Protein AF-A0A7V6SXW7-F1 (afdb_monomer_lite)

Sequence (71 aa):
MIINGEEYNINRSTAKVTEWDEIYCKVLKEIIDMGELCENRTGVDTLSIPNVSFSIDCKKYFPILETKKVF

Radius of gyration: 16.58 Å; chains: 1; bounding box: 30×34×42 Å

Structure (mmCIF, N/CA/C/O backbone):
data_AF-A0A7V6SXW7-F1
#
_entry.id   AF-A0A7V6SXW7-F1
#
loop_
_atom_site.group_PDB
_atom_site.id
_atom_site.type_symbol
_atom_site.label_atom_id
_atom_site.label_alt_id
_atom_site.label_comp_id
_atom_site.label_asym_id
_atom_site.label_entity_id
_atom_site.label_seq_id
_atom_site.pdbx_PDB_ins_code
_atom_site.Cartn_x
_atom_site.Cartn_y
_atom_site.Cartn_z
_atom_site.occupancy
_atom_site.B_iso_or_equiv
_atom_site.auth_seq_id
_atom_site.auth_comp_id
_atom_site.auth_asym_id
_atom_site.auth_atom_id
_atom_site.pdbx_PDB_model_num
ATOM 1 N N . MET A 1 1 ? 3.409 18.901 16.307 1.00 75.88 1 MET A N 1
ATOM 2 C CA . MET A 1 1 ? 2.522 19.414 15.237 1.00 75.88 1 MET A CA 1
ATOM 3 C C . MET A 1 1 ? 1.773 20.592 15.814 1.00 75.88 1 MET A C 1
ATOM 5 O O . MET A 1 1 ? 1.237 20.442 16.898 1.00 75.88 1 MET A O 1
ATOM 9 N N . ILE A 1 2 ? 1.771 21.745 15.147 1.00 83.56 2 ILE A N 1
ATOM 10 C CA . ILE A 1 2 ? 1.033 22.910 15.648 1.00 83.56 2 ILE A CA 1
ATOM 11 C C . ILE A 1 2 ? -0.386 22.858 15.086 1.00 83.56 2 ILE A C 1
ATOM 13 O O . ILE A 1 2 ? -0.560 22.798 13.868 1.00 83.56 2 ILE A O 1
ATOM 17 N N . ILE A 1 3 ? -1.385 22.849 15.964 1.00 84.00 3 ILE A N 1
ATOM 18 C CA . ILE A 1 3 ? -2.809 22.891 15.609 1.00 84.00 3 ILE A CA 1
ATOM 19 C C . ILE A 1 3 ? -3.412 24.038 16.410 1.00 84.00 3 ILE A C 1
ATOM 21 O O . ILE A 1 3 ? -3.294 24.059 17.627 1.00 84.00 3 ILE A O 1
ATOM 25 N N . ASN A 1 4 ? -4.009 25.020 15.731 1.00 88.50 4 ASN A N 1
ATOM 26 C CA . ASN A 1 4 ? -4.620 26.199 16.362 1.00 88.50 4 ASN A CA 1
ATOM 27 C C . ASN A 1 4 ? -3.689 26.974 17.321 1.00 88.50 4 ASN A C 1
ATOM 29 O O . ASN A 1 4 ? -4.144 27.541 18.306 1.00 88.50 4 ASN A O 1
ATOM 33 N N . GLY A 1 5 ? -2.384 27.013 17.028 1.00 91.12 5 GLY A N 1
ATOM 34 C CA . GLY A 1 5 ? -1.392 27.707 17.860 1.00 91.12 5 GLY A CA 1
ATOM 35 C C . GLY A 1 5 ? -0.884 26.905 19.061 1.00 91.12 5 GLY A C 1
ATOM 36 O O . GLY A 1 5 ? 0.015 27.371 19.753 1.00 91.12 5 GLY A O 1
ATOM 37 N N . GLU A 1 6 ? -1.389 25.691 19.277 1.00 90.38 6 GLU A N 1
ATOM 38 C CA . GLU A 1 6 ? -0.926 24.786 20.328 1.00 90.38 6 GLU A CA 1
ATOM 39 C C . GLU A 1 6 ? 0.025 23.723 19.77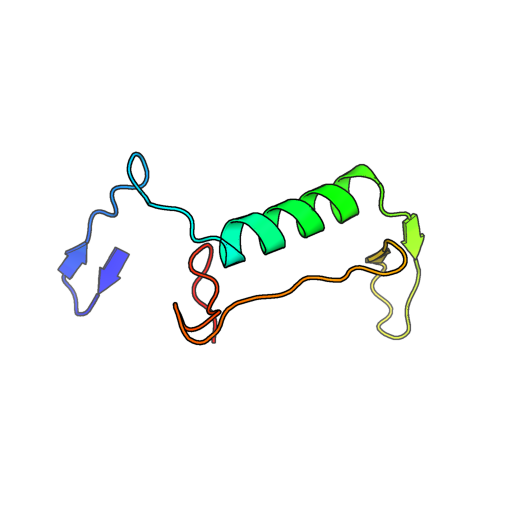0 1.00 90.38 6 GLU A C 1
ATOM 41 O O . GLU A 1 6 ? -0.177 23.191 18.672 1.00 90.38 6 GLU A O 1
ATOM 46 N N . GLU A 1 7 ? 1.067 23.390 20.534 1.00 90.56 7 GLU A N 1
ATOM 47 C CA . GLU A 1 7 ? 2.037 22.359 20.175 1.00 90.56 7 GLU A CA 1
ATOM 48 C C . GLU A 1 7 ? 1.576 20.970 20.640 1.00 90.56 7 GLU A C 1
ATOM 50 O O . G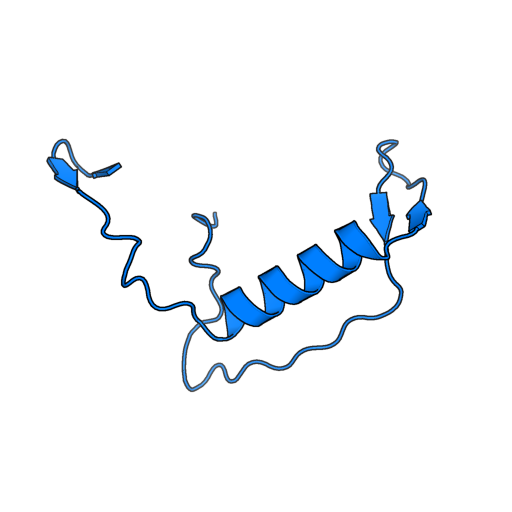LU A 1 7 ? 1.566 20.647 21.825 1.00 90.56 7 GLU A O 1
ATOM 55 N N . TYR A 1 8 ? 1.243 20.110 19.680 1.00 81.88 8 TYR A N 1
ATOM 56 C CA . TYR A 1 8 ? 0.890 18.713 19.918 1.00 81.88 8 TYR A CA 1
ATOM 57 C C . TYR A 1 8 ? 2.103 17.803 19.722 1.00 81.88 8 TYR A C 1
ATOM 59 O O . TYR A 1 8 ? 2.641 17.683 18.612 1.00 81.88 8 TYR A O 1
ATOM 67 N N . ASN A 1 9 ? 2.501 17.105 20.784 1.00 81.31 9 ASN A N 1
ATOM 68 C CA . ASN A 1 9 ? 3.519 16.059 20.733 1.00 81.31 9 ASN A CA 1
ATOM 69 C C . ASN A 1 9 ? 2.887 14.731 20.301 1.00 81.31 9 ASN A C 1
ATOM 71 O O . ASN A 1 9 ? 2.116 14.123 21.038 1.00 81.31 9 ASN A O 1
ATOM 75 N N . ILE A 1 10 ? 3.207 14.281 19.085 1.00 75.12 10 ILE A N 1
ATOM 76 C CA . ILE A 1 10 ? 2.682 13.023 18.544 1.00 75.12 10 ILE A CA 1
ATOM 77 C C . ILE A 1 10 ? 3.549 11.874 19.055 1.00 75.12 10 ILE A C 1
ATOM 79 O O . ILE A 1 10 ? 4.708 11.743 18.652 1.00 75.12 10 ILE A O 1
ATOM 83 N N . ASN A 1 11 ? 2.978 11.018 19.904 1.00 77.69 11 ASN A N 1
ATOM 84 C CA . ASN A 1 11 ? 3.614 9.762 20.278 1.00 77.69 11 ASN A CA 1
ATOM 85 C C . ASN A 1 11 ? 3.536 8.777 19.102 1.00 77.69 11 ASN A C 1
ATOM 87 O O . ASN A 1 11 ? 2.476 8.240 18.791 1.00 77.69 11 ASN A O 1
ATOM 91 N N . ARG A 1 12 ? 4.680 8.543 18.454 1.00 76.19 12 ARG A N 1
ATOM 92 C CA . ARG A 1 12 ? 4.800 7.600 17.335 1.00 76.19 12 ARG A CA 1
ATOM 93 C C . ARG A 1 12 ? 5.190 6.186 17.762 1.00 76.19 12 ARG A C 1
ATOM 95 O O . ARG A 1 12 ? 5.025 5.275 16.962 1.00 76.19 12 ARG A O 1
ATOM 102 N N . SER A 1 13 ? 5.697 5.983 18.981 1.00 80.38 13 SER A N 1
ATOM 103 C CA . SER A 1 13 ? 6.171 4.662 19.420 1.00 80.38 13 SER A CA 1
ATOM 104 C C . SER A 1 13 ? 5.032 3.683 19.696 1.00 80.38 13 SER A C 1
ATOM 106 O O . SER A 1 13 ? 5.232 2.477 19.607 1.00 80.38 13 SER A O 1
ATOM 108 N N . THR A 1 14 ? 3.833 4.192 19.984 1.00 80.38 14 THR A N 1
ATOM 109 C C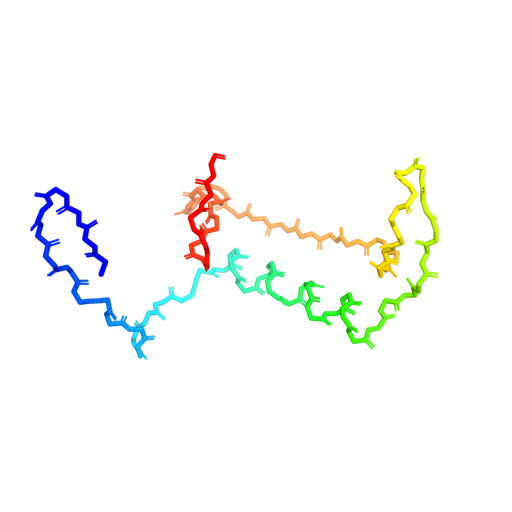A . THR A 1 14 ? 2.623 3.388 20.218 1.00 80.38 14 THR A CA 1
ATOM 110 C C . THR A 1 14 ? 1.539 3.631 19.170 1.00 80.38 14 THR A C 1
ATOM 112 O O . THR A 1 14 ? 0.378 3.297 19.405 1.00 80.38 14 THR A O 1
ATOM 115 N N . ALA A 1 15 ? 1.874 4.271 18.046 1.00 78.31 15 ALA A N 1
ATOM 116 C CA . ALA A 1 15 ? 0.902 4.535 16.995 1.00 78.31 15 ALA A CA 1
ATOM 117 C C . ALA A 1 15 ? 0.384 3.205 16.435 1.00 78.31 15 ALA A C 1
ATOM 119 O O . ALA A 1 15 ? 1.162 2.351 16.007 1.00 78.31 15 ALA A O 1
ATOM 120 N N . LYS A 1 16 ? -0.937 3.021 16.463 1.00 80.88 16 LYS A N 1
ATOM 121 C CA . LYS A 1 16 ? -1.572 1.852 15.863 1.00 80.88 16 LYS A CA 1
ATOM 122 C C . LYS A 1 16 ? -1.617 2.065 14.355 1.00 80.88 16 LYS A C 1
ATOM 124 O O . LYS A 1 16 ? -2.209 3.034 13.899 1.00 80.88 16 LYS A O 1
ATOM 129 N N . VAL A 1 17 ? -0.999 1.164 13.603 1.00 84.00 17 VAL A N 1
ATOM 130 C CA . VAL A 1 17 ? -1.095 1.160 12.142 1.00 84.00 17 VAL A CA 1
ATOM 131 C C . VAL A 1 17 ? -2.430 0.520 11.762 1.00 84.00 17 VAL A C 1
ATOM 133 O O . VAL A 1 17 ? -2.818 -0.499 12.341 1.00 84.00 17 VAL A O 1
ATOM 136 N N . THR A 1 18 ? -3.181 1.151 10.860 1.00 91.06 18 THR A N 1
ATOM 137 C CA . THR A 1 18 ? -4.433 0.570 10.364 1.00 91.06 18 THR A CA 1
ATOM 138 C C . THR A 1 18 ? -4.136 -0.539 9.357 1.00 91.06 18 THR A C 1
ATOM 140 O O . THR A 1 18 ? -3.105 -0.521 8.689 1.00 91.06 18 THR A O 1
ATOM 143 N N . GLU A 1 19 ? -5.064 -1.485 9.189 1.00 92.88 19 GLU A N 1
ATOM 144 C CA . GLU A 1 19 ? -4.954 -2.525 8.152 1.00 92.88 19 GLU A CA 1
ATOM 145 C C . GLU A 1 19 ? -4.764 -1.905 6.755 1.00 92.88 19 GLU A C 1
ATOM 147 O O . GLU A 1 19 ? -4.006 -2.416 5.930 1.00 92.88 19 GLU A O 1
ATOM 152 N N . TRP A 1 20 ? -5.392 -0.754 6.501 1.00 94.12 20 TRP A N 1
ATOM 153 C CA . TRP A 1 20 ? -5.217 -0.041 5.242 1.00 94.12 20 TRP A CA 1
ATOM 154 C C . TRP A 1 20 ? -3.802 0.521 5.066 1.00 94.12 20 TRP A C 1
ATOM 156 O O . TRP A 1 20 ? -3.198 0.329 4.009 1.00 94.12 20 TRP A O 1
ATOM 166 N N . ASP A 1 21 ? -3.241 1.156 6.096 1.00 93.81 21 ASP A N 1
ATOM 167 C CA . ASP A 1 21 ? -1.865 1.657 6.056 1.00 93.81 21 ASP A CA 1
ATOM 168 C C . ASP A 1 21 ? -0.848 0.520 5.869 1.00 93.81 21 ASP A C 1
ATOM 170 O O . ASP A 1 21 ? 0.132 0.690 5.139 1.00 93.81 21 ASP A O 1
ATOM 174 N N . GLU A 1 22 ? -1.085 -0.647 6.474 1.00 93.75 22 GLU A N 1
ATOM 175 C CA . GLU A 1 22 ? -0.237 -1.831 6.300 1.00 93.75 22 GLU A CA 1
ATOM 176 C C . GLU A 1 22 ? -0.255 -2.336 4.853 1.00 93.75 22 GLU A C 1
ATOM 178 O O . GLU A 1 22 ? 0.812 -2.532 4.262 1.00 93.75 22 GLU A O 1
ATOM 183 N N . ILE A 1 23 ? -1.444 -2.497 4.260 1.00 95.56 23 ILE A N 1
ATOM 184 C CA . ILE A 1 23 ? -1.605 -2.920 2.859 1.00 95.56 23 ILE A CA 1
ATOM 185 C C . ILE A 1 23 ? -0.915 -1.924 1.925 1.00 95.56 23 ILE A C 1
ATOM 187 O O . ILE A 1 23 ? -0.102 -2.321 1.088 1.00 95.56 23 ILE A O 1
ATOM 191 N N . TYR A 1 24 ? -1.193 -0.631 2.094 1.00 95.75 24 TYR A N 1
ATOM 192 C CA . TYR A 1 24 ? -0.614 0.426 1.271 1.00 95.75 24 TYR A CA 1
ATOM 193 C C . TYR A 1 24 ? 0.920 0.437 1.351 1.00 95.75 24 TYR A C 1
ATOM 195 O O . TYR A 1 24 ? 1.599 0.428 0.321 1.00 95.75 24 TYR A O 1
ATOM 203 N N . CYS A 1 25 ? 1.487 0.387 2.561 1.00 95.75 25 CYS A N 1
ATOM 204 C CA . CYS A 1 25 ? 2.939 0.368 2.749 1.00 95.75 25 CYS A CA 1
ATOM 205 C C . CYS A 1 25 ? 3.588 -0.901 2.192 1.00 95.75 25 CYS A C 1
ATOM 207 O O . CYS A 1 25 ? 4.708 -0.837 1.683 1.00 95.75 25 CYS A O 1
ATOM 209 N N . LYS A 1 26 ? 2.913 -2.052 2.287 1.00 96.19 26 LYS A N 1
ATOM 210 C CA . LYS A 1 26 ? 3.412 -3.314 1.734 1.00 96.19 26 LYS A CA 1
ATOM 211 C C . LYS A 1 26 ? 3.528 -3.241 0.212 1.00 96.19 26 LYS A C 1
ATOM 213 O O . LYS A 1 26 ? 4.585 -3.567 -0.317 1.00 96.19 26 LYS A O 1
ATOM 218 N N . VAL A 1 27 ? 2.488 -2.754 -0.464 1.00 97.38 27 VAL A N 1
ATOM 219 C CA . VAL A 1 27 ? 2.483 -2.594 -1.928 1.00 97.38 27 VAL A CA 1
ATOM 220 C C . VAL A 1 27 ? 3.562 -1.610 -2.377 1.00 97.38 27 VAL A C 1
ATOM 222 O O . VAL A 1 27 ? 4.280 -1.881 -3.334 1.00 97.38 27 VAL A O 1
ATOM 225 N N . LEU A 1 28 ? 3.734 -0.489 -1.668 1.00 97.50 28 LEU A N 1
ATOM 226 C CA . LEU A 1 28 ? 4.802 0.462 -1.988 1.00 97.50 28 LEU A CA 1
ATOM 227 C C . LEU A 1 28 ? 6.197 -0.156 -1.879 1.00 97.50 28 LEU A C 1
ATOM 229 O O . LEU A 1 28 ? 7.030 0.087 -2.747 1.00 97.50 28 LEU A O 1
ATOM 233 N N . LYS A 1 29 ? 6.457 -0.945 -0.830 1.00 97.75 29 LYS A N 1
ATOM 234 C CA . LYS A 1 29 ? 7.738 -1.649 -0.682 1.00 97.75 29 LYS A CA 1
ATOM 235 C C . LYS A 1 29 ? 7.968 -2.630 -1.826 1.00 97.75 29 LYS A C 1
ATOM 237 O O . LYS A 1 29 ? 9.048 -2.639 -2.391 1.00 97.75 29 LYS A O 1
ATOM 242 N N . GLU A 1 30 ? 6.942 -3.380 -2.218 1.00 97.62 30 GLU A N 1
ATOM 243 C CA . GLU A 1 30 ? 7.025 -4.309 -3.349 1.00 97.62 30 GLU A CA 1
ATOM 244 C C . GLU A 1 30 ? 7.359 -3.593 -4.667 1.00 97.62 30 GLU A C 1
ATOM 246 O O . GLU A 1 30 ? 8.223 -4.049 -5.409 1.00 97.62 30 GLU A O 1
ATOM 251 N N . ILE A 1 31 ? 6.765 -2.423 -4.923 1.00 98.50 31 ILE A N 1
ATOM 252 C CA . ILE A 1 31 ? 7.099 -1.594 -6.093 1.00 98.50 31 ILE A CA 1
ATOM 253 C C . ILE A 1 31 ? 8.549 -1.097 -6.041 1.00 98.50 31 ILE A C 1
ATOM 255 O O . ILE A 1 31 ? 9.223 -1.083 -7.066 1.00 98.50 31 ILE A O 1
ATOM 259 N N . ILE A 1 32 ? 9.031 -0.673 -4.871 1.00 98.44 32 ILE A N 1
ATOM 260 C CA . ILE A 1 32 ? 10.404 -0.170 -4.712 1.00 98.44 32 ILE A CA 1
ATOM 261 C C . ILE A 1 32 ? 11.425 -1.298 -4.891 1.00 98.44 32 ILE A C 1
ATOM 263 O O . ILE A 1 32 ? 12.450 -1.090 -5.537 1.00 98.44 32 ILE A O 1
ATOM 267 N N . ASP A 1 33 ? 11.146 -2.473 -4.329 1.00 98.00 33 ASP A N 1
ATOM 268 C CA . ASP A 1 33 ? 12.089 -3.590 -4.290 1.00 98.00 33 ASP A CA 1
ATOM 269 C C . ASP A 1 33 ? 12.081 -4.415 -5.588 1.00 98.00 33 ASP A C 1
ATOM 271 O O . ASP A 1 33 ? 13.117 -4.957 -5.974 1.00 98.00 33 ASP A O 1
ATOM 275 N N . MET A 1 34 ? 10.925 -4.541 -6.253 1.00 97.44 34 MET A N 1
ATOM 276 C CA . MET A 1 34 ? 10.719 -5.460 -7.386 1.00 97.44 34 MET A CA 1
ATOM 277 C C . MET A 1 34 ? 10.208 -4.782 -8.663 1.00 97.44 34 MET A C 1
ATOM 279 O O . MET A 1 34 ? 10.088 -5.451 -9.688 1.00 97.44 34 MET A O 1
ATOM 283 N N . GLY A 1 35 ? 9.866 -3.493 -8.619 1.00 97.81 35 GLY A N 1
ATOM 284 C CA . GLY A 1 35 ? 9.299 -2.788 -9.765 1.00 97.81 35 GLY A CA 1
ATOM 285 C C . GLY A 1 35 ? 10.287 -2.625 -10.916 1.00 97.81 35 GLY A C 1
ATOM 286 O O . GLY A 1 35 ? 11.464 -2.327 -10.717 1.00 97.81 35 GLY A O 1
ATOM 287 N N . GLU A 1 36 ? 9.786 -2.768 -12.138 1.00 97.94 36 GLU A N 1
ATOM 288 C CA . GLU A 1 36 ? 10.549 -2.476 -13.349 1.00 97.94 36 GLU A CA 1
ATOM 289 C C . GLU A 1 36 ? 10.470 -0.981 -13.672 1.00 97.94 36 GLU A C 1
ATOM 291 O O . GLU A 1 36 ? 9.424 -0.351 -13.495 1.00 97.94 36 GLU A O 1
ATOM 296 N N . LEU A 1 37 ? 11.574 -0.403 -14.155 1.00 98.19 37 LEU A N 1
ATOM 297 C CA . LEU A 1 37 ? 11.586 0.975 -14.641 1.00 98.19 37 LEU A CA 1
ATOM 298 C C . LEU A 1 37 ? 10.805 1.058 -15.958 1.00 98.19 37 LEU A C 1
ATOM 300 O O . LEU A 1 37 ? 11.152 0.404 -16.940 1.00 98.19 37 LEU A O 1
ATOM 304 N N . CYS A 1 38 ? 9.758 1.875 -15.977 1.00 97.44 38 CYS A N 1
ATOM 305 C CA . CYS A 1 38 ? 8.868 2.061 -17.114 1.00 97.44 38 CYS A CA 1
ATOM 306 C C . CYS A 1 38 ? 8.739 3.545 -17.464 1.00 97.44 38 CYS A C 1
ATOM 308 O O . CYS A 1 38 ? 8.315 4.352 -16.628 1.00 97.44 38 CYS A O 1
ATOM 310 N N . GLU A 1 39 ? 9.019 3.878 -18.723 1.00 97.69 39 GLU A N 1
ATOM 311 C CA . GLU A 1 39 ? 8.665 5.172 -19.307 1.00 97.69 39 GLU A CA 1
ATOM 312 C C . GLU A 1 39 ? 7.138 5.300 -19.426 1.00 97.69 39 GLU A C 1
ATOM 314 O O . GLU A 1 39 ? 6.426 4.323 -19.681 1.00 97.69 39 GLU A O 1
ATOM 319 N N . ASN A 1 40 ? 6.600 6.511 -19.254 1.00 95.44 40 ASN A N 1
ATOM 320 C CA . ASN A 1 40 ? 5.159 6.744 -19.381 1.00 95.44 40 ASN A CA 1
ATOM 321 C C . ASN A 1 40 ? 4.816 8.100 -20.023 1.00 95.44 40 ASN A C 1
ATOM 323 O O . ASN A 1 40 ? 5.665 8.967 -20.224 1.00 95.44 40 ASN A O 1
ATOM 327 N N . ARG A 1 41 ? 3.522 8.302 -20.328 1.00 97.88 41 ARG A N 1
ATOM 328 C CA . ARG A 1 41 ? 3.006 9.471 -21.073 1.00 97.88 41 ARG A CA 1
ATOM 329 C C . ARG A 1 41 ? 3.317 10.827 -20.420 1.00 97.88 41 ARG A C 1
ATOM 331 O O . ARG A 1 41 ? 3.206 11.850 -21.090 1.00 97.88 41 ARG A O 1
ATOM 338 N N . THR A 1 42 ? 3.636 10.862 -19.127 1.00 97.62 42 THR A N 1
ATOM 339 C CA . THR A 1 42 ? 3.933 12.113 -18.410 1.00 97.62 42 THR A CA 1
ATOM 340 C C . THR A 1 42 ? 5.357 12.616 -18.647 1.00 97.62 42 THR A C 1
ATOM 342 O O . THR A 1 42 ? 5.626 13.783 -18.375 1.00 97.62 42 THR A O 1
ATOM 345 N N . GLY A 1 43 ? 6.251 11.765 -19.167 1.00 96.75 43 GLY A N 1
ATOM 346 C CA . GLY A 1 43 ? 7.676 12.068 -19.323 1.00 96.75 43 GLY A CA 1
ATOM 347 C C . GLY A 1 43 ? 8.494 11.923 -18.034 1.00 96.75 43 GLY A C 1
ATOM 348 O O . GLY A 1 43 ? 9.665 12.290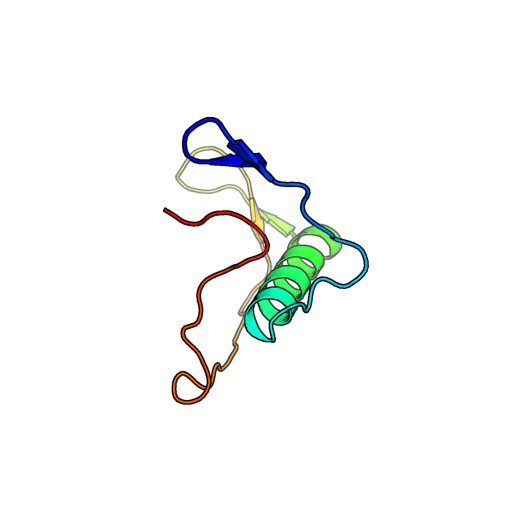 -18.027 1.00 96.75 43 GLY A O 1
ATOM 349 N N . VAL A 1 44 ? 7.894 11.415 -16.951 1.00 97.81 44 VAL A N 1
ATOM 350 C CA . VAL A 1 44 ? 8.589 11.036 -15.713 1.00 97.81 44 VAL A CA 1
ATOM 351 C C . VAL A 1 44 ? 8.443 9.535 -15.521 1.00 97.81 44 VAL A C 1
ATOM 353 O O . VAL A 1 44 ? 7.324 9.046 -15.358 1.00 97.81 44 VAL A O 1
ATOM 356 N N . ASP A 1 45 ? 9.561 8.818 -15.530 1.00 98.31 45 ASP A N 1
ATOM 357 C CA . ASP A 1 45 ? 9.575 7.361 -15.406 1.00 98.31 45 ASP A CA 1
ATOM 358 C C . ASP A 1 45 ? 9.047 6.884 -14.050 1.00 98.31 45 ASP A C 1
ATOM 360 O O . ASP A 1 45 ? 9.056 7.599 -13.043 1.00 98.31 45 ASP A O 1
ATOM 364 N N . THR A 1 46 ? 8.580 5.641 -14.024 1.00 97.94 46 THR A N 1
ATOM 365 C CA . THR A 1 46 ? 7.975 5.006 -12.847 1.00 97.94 46 THR A CA 1
ATOM 366 C C . THR A 1 46 ? 8.565 3.631 -12.602 1.00 97.94 46 THR A C 1
ATOM 368 O O . THR A 1 46 ? 8.885 2.934 -13.555 1.00 97.94 46 THR A O 1
ATOM 371 N N . LEU A 1 47 ? 8.625 3.209 -11.339 1.00 98.38 47 LEU A N 1
ATOM 372 C CA . LEU A 1 47 ? 8.733 1.790 -11.003 1.00 98.38 47 LEU A CA 1
ATOM 373 C C . LEU A 1 47 ? 7.328 1.183 -11.013 1.00 98.38 47 LEU A C 1
ATOM 375 O O . LEU A 1 47 ? 6.412 1.752 -10.411 1.00 98.38 47 LEU A O 1
ATOM 379 N N . SER A 1 48 ? 7.143 0.061 -11.705 1.00 96.88 48 SER A N 1
ATOM 380 C CA . SER A 1 48 ? 5.832 -0.574 -11.858 1.00 96.88 48 SER A CA 1
ATOM 381 C C . SER A 1 48 ? 5.888 -2.081 -11.633 1.00 96.88 48 SER A C 1
ATOM 383 O O . SER A 1 48 ? 6.853 -2.740 -12.010 1.00 96.88 48 SER A O 1
ATOM 385 N N . ILE A 1 49 ? 4.822 -2.620 -11.039 1.00 97.44 49 ILE A N 1
ATOM 386 C CA . ILE A 1 49 ? 4.570 -4.060 -10.934 1.00 97.44 49 ILE A CA 1
ATOM 387 C C . ILE A 1 49 ? 3.213 -4.379 -11.575 1.00 97.44 49 ILE A C 1
ATOM 389 O O . ILE A 1 49 ? 2.282 -3.568 -11.476 1.00 97.44 49 ILE A O 1
ATOM 393 N N . PRO A 1 50 ? 3.055 -5.542 -12.227 1.00 95.06 50 PRO A N 1
ATOM 394 C CA . PRO A 1 50 ? 1.775 -5.936 -12.789 1.00 95.06 50 PRO A CA 1
ATOM 395 C C . PRO A 1 50 ? 0.806 -6.355 -11.679 1.00 95.06 50 PRO A C 1
ATOM 397 O O . PRO A 1 50 ? 1.142 -7.185 -10.847 1.00 95.06 50 PRO A O 1
ATOM 400 N N . ASN A 1 51 ? -0.432 -5.859 -11.750 1.00 91.06 51 ASN A N 1
ATOM 401 C CA . ASN A 1 51 ? -1.599 -6.338 -10.996 1.00 91.06 51 ASN A CA 1
ATOM 402 C C . ASN A 1 51 ? -1.448 -6.394 -9.462 1.00 91.06 51 ASN A C 1
ATOM 404 O O . ASN A 1 51 ? -0.924 -7.348 -8.898 1.00 91.06 51 ASN A O 1
ATOM 408 N N . VAL A 1 52 ? -2.084 -5.451 -8.768 1.00 95.06 52 VAL A N 1
ATOM 409 C CA . VAL A 1 52 ? -2.258 -5.497 -7.309 1.00 95.06 52 VAL A CA 1
ATOM 410 C C . VAL A 1 52 ? -3.747 -5.498 -6.982 1.00 95.06 52 VAL A C 1
ATOM 412 O O . VAL A 1 52 ? -4.498 -4.666 -7.487 1.00 95.06 52 VAL A O 1
ATOM 415 N N . SER A 1 53 ? -4.177 -6.412 -6.113 1.00 95.44 53 SER A N 1
ATOM 416 C CA . SER A 1 53 ? -5.555 -6.481 -5.619 1.00 95.44 53 SER A CA 1
ATOM 417 C C . SER A 1 53 ? -5.584 -6.510 -4.097 1.00 95.44 53 SER A C 1
ATOM 419 O O . SER A 1 53 ? -4.841 -7.271 -3.479 1.00 95.44 53 SER A O 1
ATOM 421 N N . PHE A 1 54 ? -6.484 -5.739 -3.495 1.00 94.00 54 PHE A N 1
ATOM 422 C CA . PHE A 1 54 ? -6.733 -5.739 -2.057 1.00 94.00 54 PHE A CA 1
ATOM 423 C C . PHE A 1 54 ? -8.227 -5.551 -1.777 1.00 94.00 54 PHE A C 1
ATOM 425 O O . PHE A 1 54 ? -8.974 -5.053 -2.619 1.00 94.00 54 PHE A O 1
ATOM 432 N N . SER A 1 55 ? -8.658 -5.962 -0.587 1.00 93.88 55 SER A N 1
ATOM 433 C CA . SER A 1 55 ? -10.030 -5.806 -0.106 1.00 93.88 55 SER A CA 1
ATOM 434 C C . SER A 1 55 ? -9.995 -5.138 1.257 1.00 93.88 55 SER A C 1
ATOM 436 O O . SER A 1 55 ? -9.150 -5.475 2.081 1.00 93.88 55 SER A O 1
ATOM 438 N N . ILE A 1 56 ? -10.919 -4.211 1.494 1.00 93.44 56 ILE A N 1
ATOM 439 C CA . ILE A 1 56 ? -11.036 -3.483 2.756 1.00 93.44 56 ILE A CA 1
ATOM 440 C C . ILE A 1 56 ? -12.482 -3.571 3.233 1.00 93.44 56 ILE A C 1
ATOM 442 O O . ILE A 1 56 ? -13.415 -3.375 2.453 1.00 93.44 56 ILE A O 1
ATOM 446 N N . ASP A 1 57 ? -12.673 -3.859 4.519 1.00 93.81 57 ASP A N 1
ATOM 447 C CA . ASP A 1 57 ? -13.998 -3.886 5.129 1.00 93.81 57 ASP A CA 1
ATOM 448 C C . ASP A 1 57 ? -14.425 -2.486 5.593 1.00 93.81 57 ASP A C 1
ATOM 450 O O . ASP A 1 57 ? -14.200 -2.079 6.736 1.00 93.81 57 ASP A O 1
ATOM 454 N N . CYS A 1 58 ? -15.110 -1.764 4.705 1.00 93.75 58 CYS A N 1
ATOM 455 C CA . CYS A 1 58 ? -15.616 -0.420 4.985 1.00 93.75 58 CYS A CA 1
ATOM 456 C C . CYS A 1 58 ? -16.704 -0.367 6.075 1.00 93.75 58 CYS A C 1
ATOM 458 O O . CYS A 1 58 ? -17.090 0.727 6.487 1.00 93.75 58 CYS A O 1
ATOM 460 N N . LYS A 1 59 ? -17.226 -1.509 6.556 1.00 95.00 59 LYS A N 1
ATOM 461 C CA . LYS A 1 59 ? -18.118 -1.516 7.729 1.00 95.00 59 LYS A CA 1
ATOM 462 C C . LYS A 1 59 ? -17.348 -1.303 9.029 1.00 95.00 59 LYS A C 1
ATOM 464 O O . LYS A 1 59 ? -17.936 -0.825 9.995 1.00 95.00 5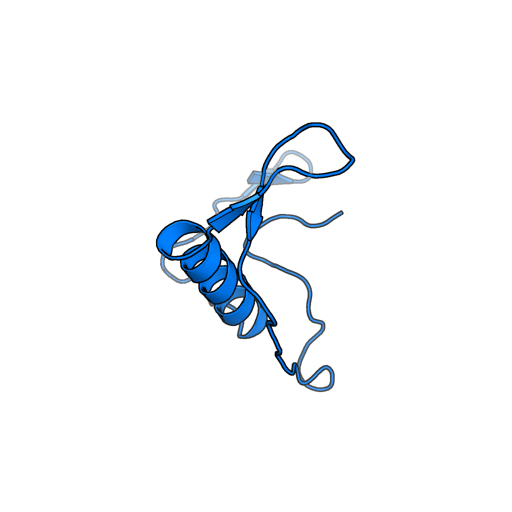9 LYS A O 1
ATOM 469 N N . LYS A 1 60 ? -16.062 -1.673 9.072 1.00 91.75 60 LYS A N 1
ATOM 470 C CA . LYS A 1 60 ? -15.213 -1.538 10.266 1.00 91.75 60 LYS A CA 1
ATOM 471 C C . LYS A 1 60 ? -14.605 -0.147 10.389 1.00 91.75 60 LYS A C 1
ATOM 473 O O . LYS A 1 60 ? -14.504 0.364 11.500 1.00 91.75 60 LYS A O 1
ATOM 478 N N . TYR A 1 61 ? -14.173 0.438 9.276 1.00 88.81 61 TYR A N 1
ATOM 479 C CA . TYR A 1 61 ? -13.518 1.744 9.250 1.00 88.81 61 TYR A CA 1
ATOM 480 C C . TYR A 1 61 ? -13.579 2.373 7.854 1.00 88.81 61 TYR A C 1
ATOM 482 O O . TYR A 1 61 ? -13.791 1.686 6.856 1.00 88.81 61 TYR A O 1
ATOM 490 N N . PHE A 1 62 ? -13.374 3.688 7.780 1.00 92.12 62 PHE A N 1
ATOM 491 C CA . PHE A 1 62 ? -13.226 4.391 6.508 1.00 92.12 62 PHE A CA 1
ATOM 492 C C . PHE A 1 62 ? -11.760 4.322 6.043 1.00 92.12 62 PHE A C 1
ATOM 494 O O . PHE A 1 62 ? -10.882 4.680 6.829 1.00 92.12 62 PHE A O 1
ATOM 501 N N . PRO A 1 63 ? -11.460 3.876 4.807 1.00 92.56 63 PRO A N 1
ATOM 502 C CA . PRO A 1 63 ? -10.092 3.628 4.344 1.00 92.56 63 PRO A CA 1
ATOM 503 C C . PRO A 1 63 ? -9.356 4.920 3.957 1.00 92.56 63 PRO A C 1
ATOM 505 O O . PRO A 1 63 ? -9.028 5.155 2.794 1.00 92.56 63 PRO A O 1
ATOM 508 N N . ILE A 1 64 ? -9.089 5.774 4.941 1.00 93.19 64 ILE A N 1
ATOM 509 C CA . ILE A 1 64 ? -8.205 6.932 4.796 1.00 93.19 64 ILE A CA 1
ATOM 510 C C . ILE A 1 64 ? -6.803 6.564 5.280 1.00 93.19 64 ILE A C 1
ATOM 512 O O . ILE A 1 64 ? -6.659 5.881 6.288 1.00 93.19 64 ILE A O 1
ATOM 516 N N . LEU A 1 65 ? -5.768 6.971 4.541 1.00 92.75 65 LEU A N 1
ATOM 517 C CA . LEU A 1 65 ? -4.388 6.748 4.981 1.00 92.75 65 LEU A CA 1
ATOM 518 C C . LEU A 1 65 ? -4.083 7.651 6.176 1.00 92.75 65 LEU A C 1
ATOM 520 O O . LEU A 1 65 ? -4.338 8.856 6.120 1.00 92.75 65 LEU A O 1
ATOM 524 N N . GLU A 1 66 ? -3.484 7.080 7.215 1.00 90.31 66 GLU A N 1
ATOM 525 C CA . GLU A 1 66 ? -3.057 7.805 8.417 1.00 90.31 66 GLU A CA 1
ATOM 526 C C . GLU A 1 66 ? -1.530 7.978 8.464 1.00 90.31 66 GLU A C 1
ATOM 528 O O . GLU A 1 66 ? -1.008 8.835 9.179 1.00 90.31 66 GLU A O 1
ATOM 533 N N . THR A 1 67 ? -0.796 7.241 7.623 1.00 88.62 67 THR A N 1
ATOM 534 C CA . THR A 1 67 ? 0.658 7.388 7.408 1.00 88.62 67 T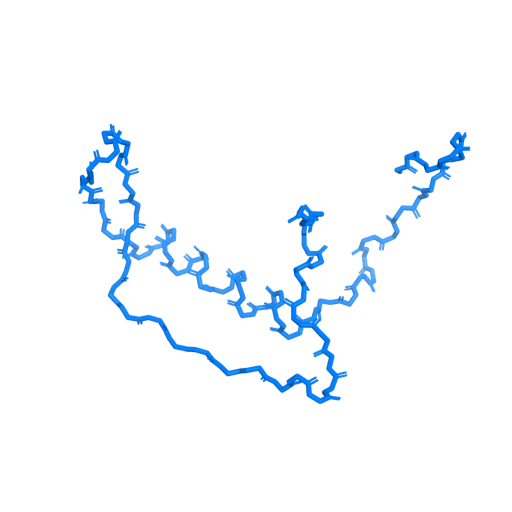HR A CA 1
ATOM 535 C C . THR A 1 67 ? 1.074 8.759 6.869 1.00 88.62 67 THR A C 1
ATOM 537 O O . THR A 1 67 ? 2.216 9.185 7.057 1.00 88.62 67 THR A O 1
ATOM 540 N N . LYS A 1 68 ? 0.154 9.480 6.223 1.00 88.56 68 LYS A N 1
ATOM 541 C CA . LYS A 1 68 ? 0.311 10.879 5.810 1.00 88.56 68 LYS A CA 1
ATOM 542 C C . LYS A 1 68 ? -1.044 11.574 5.834 1.00 88.56 68 LYS A C 1
ATOM 544 O O . LYS A 1 68 ? -2.067 10.941 5.609 1.00 88.56 68 LYS A O 1
ATOM 549 N N . LYS A 1 69 ? -1.055 12.896 6.011 1.00 89.00 69 LYS A N 1
ATOM 550 C CA . LYS A 1 69 ? -2.275 13.687 5.812 1.00 89.00 69 LYS A CA 1
ATOM 551 C C . LYS A 1 69 ? -2.695 13.614 4.335 1.00 89.00 69 LYS A C 1
ATOM 553 O O . LYS A 1 69 ? -1.932 14.037 3.467 1.00 89.00 69 LYS A O 1
ATOM 558 N N . VAL A 1 70 ? -3.883 13.075 4.070 1.00 89.31 70 VAL A N 1
ATOM 559 C CA . VAL A 1 70 ? -4.512 13.027 2.737 1.00 89.31 70 VAL A CA 1
ATOM 560 C C . VAL A 1 70 ? -5.356 14.295 2.525 1.00 89.31 70 VAL A C 1
ATOM 562 O O . VAL A 1 70 ? -5.884 14.836 3.500 1.00 89.31 70 VAL A O 1
ATOM 565 N N . PHE A 1 71 ? -5.419 14.793 1.284 1.00 86.50 71 PHE A N 1
ATOM 566 C CA . PHE A 1 71 ? -6.212 15.962 0.873 1.00 86.50 71 PHE A CA 1
ATOM 567 C C . PHE A 1 71 ? -7.490 15.539 0.157 1.00 86.50 71 PHE A C 1
ATOM 569 O O . PHE A 1 71 ? -7.422 14.533 -0.585 1.00 86.50 71 PHE A O 1
#

Foldseek 3Di:
DADPNDDDDDDPVPDDADPLQVLVVVVVVCQVPPFDWDQDPVRDIGGDDPDDDDDDDVVVHDNDHPVDDDD

pLDDT: mean 91.82, std 6.47, range [75.12, 98.5]

Secondary structure (DSSP, 8-state):
-EETTEE-----TTPPPPHHHHHHHHHHHHHHHHPEEE--TTSS-EEE-S-------TTT-----SSS---